Protein AF-A0A069D6X3-F1 (afdb_monomer)

Radius of gyration: 22.56 Å; Cα contacts (8 Å, |Δi|>4): 256; chains: 1; bounding box: 54×49×61 Å

Sequence (151 aa):
MGREPKEWLPASVSGNNGSYVPLNTLMTHASGSYPGETKPYALPVSESSPLNRVLEQYGPGQAWQNNSRSAKKLLTGTLTARLEGSSTPSYLCSVMYFDHAGRLTTVKHKLNTDSIVTLAENTYDKLGRLKTNKKNKQSALISSYAYNIRS

Nearest PDB structures (foldseek):
  8wxf-assembly1_C  TM=6.989E-01  e=1.372E+00  Mycobacterium tuberculosis
  4ghb-assembly1_A  TM=5.073E-01  e=4.111E-01  Bacteroides uniformis ATCC 8492
  6i7s-assembly2_H  TM=5.746E-01  e=6.959E+00  Homo sapiens
  3mbt-assembly1_A  TM=3.190E-01  e=3.911E+00  Escherichia coli K-12
  6rw9-assembly1_A  TM=2.882E-01  e=1.878E+00  Morganella morganii subsp. morganii

Secondary structure (DSSP, 8-state):
------EEPP---TT-TTPPPPHHHHHHHHHHHSTT-S--EEEEEE-SSTT--EEEEEPSSHHHHHTT-EEETTEEEEEEEE--SSSS-EEEEEEEEE-TTS-EEEEEEEETTSPPEEEEEEEE-TTS-EEEEEETT-TTSEEE----TT-

Foldseek 3Di:
DDDFPWAADDFDDPPCVPPDDDPVRRQVRSCVVPPPFPFRTKGFDFDPDPVGDGQWIFDGTPVRVVVVNTDGPQKDKDWDWDDPVDPDIKIKIWMWGADPVSHTAWIWIDIHPDDIWTAWGWDADPVGHTAWIAGRVDPVRIDGDDDDPPD

Mean predicted aligned error: 10.18 Å

Solvent-accessible surface area (backbone atoms only — not comparable to full-atom values): 8978 Å² total; per-residue (Å²): 138,90,84,80,71,62,47,64,52,89,50,82,68,86,93,45,89,88,57,91,77,55,70,70,62,47,51,56,33,22,39,64,74,36,76,94,41,89,33,52,26,23,43,59,41,58,50,95,53,95,81,61,48,65,44,29,37,23,52,62,24,46,70,24,60,76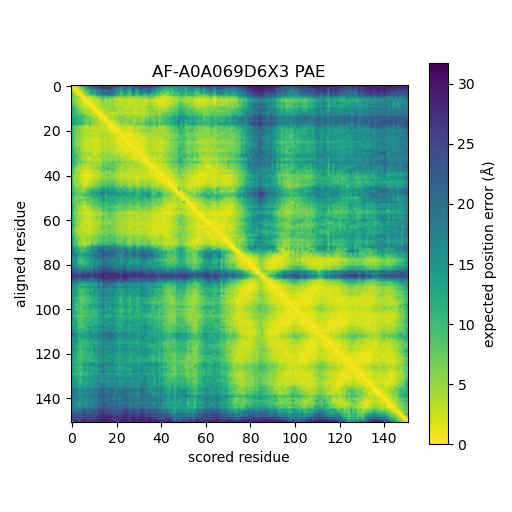,66,73,45,54,55,48,69,47,50,51,70,48,78,48,77,45,72,76,92,49,96,66,65,46,39,40,38,39,38,39,35,39,47,98,85,72,45,73,33,37,34,35,40,26,53,69,88,52,78,76,44,46,57,36,40,40,42,60,48,98,86,71,48,71,31,33,43,26,35,63,81,35,84,91,42,56,52,75,54,84,81,76,94,80,122

Organism: NCBI:txid1121097

Structure (mmCIF, N/CA/C/O backbone):
data_AF-A0A069D6X3-F1
#
_entry.id   AF-A0A069D6X3-F1
#
loop_
_atom_site.group_PDB
_atom_site.id
_atom_site.type_symbol
_atom_site.label_atom_id
_atom_site.label_alt_id
_atom_site.label_comp_id
_atom_site.label_asym_id
_atom_site.label_entity_id
_atom_site.label_seq_id
_atom_site.pdbx_PDB_ins_code
_atom_site.Cartn_x
_atom_site.Cartn_y
_atom_site.Cartn_z
_atom_site.occupancy
_atom_site.B_iso_or_equiv
_atom_site.auth_seq_id
_atom_site.auth_comp_id
_atom_site.auth_asym_id
_atom_site.auth_atom_id
_atom_site.pdbx_PDB_model_num
ATOM 1 N N . MET A 1 1 ? -19.988 -12.363 1.804 1.00 42.88 1 MET A N 1
ATOM 2 C CA . MET A 1 1 ? -20.408 -11.639 3.025 1.00 42.88 1 MET A CA 1
ATOM 3 C C . MET A 1 1 ? -19.375 -11.883 4.117 1.00 42.88 1 MET A C 1
ATOM 5 O O . MET A 1 1 ? -18.865 -12.993 4.174 1.00 42.88 1 MET A O 1
ATOM 9 N N . GLY A 1 2 ? -19.068 -10.882 4.952 1.00 57.28 2 GLY A N 1
ATOM 10 C CA . GLY A 1 2 ? -18.426 -11.113 6.256 1.00 57.28 2 GLY A CA 1
ATOM 11 C C . GLY A 1 2 ? -16.931 -10.806 6.397 1.00 57.28 2 GLY A C 1
ATOM 12 O O . GLY A 1 2 ? -16.210 -11.630 6.945 1.00 57.28 2 GLY A O 1
ATOM 13 N N . ARG A 1 3 ? -16.435 -9.642 5.960 1.00 55.59 3 ARG A N 1
ATOM 14 C CA . ARG A 1 3 ? -15.098 -9.188 6.386 1.00 55.59 3 ARG A CA 1
ATOM 15 C C . ARG A 1 3 ? -15.123 -7.717 6.779 1.00 55.59 3 ARG A C 1
ATOM 17 O O . ARG A 1 3 ? -15.013 -6.854 5.922 1.00 55.59 3 ARG A O 1
ATOM 24 N N . GLU A 1 4 ? -15.218 -7.451 8.075 1.00 61.19 4 GLU A N 1
ATOM 25 C CA . GLU A 1 4 ? -14.708 -6.207 8.651 1.00 61.19 4 GLU A CA 1
ATOM 26 C C . GLU A 1 4 ? -13.746 -6.575 9.782 1.00 61.19 4 GLU A C 1
ATOM 28 O O . GLU A 1 4 ? -14.188 -6.748 10.916 1.00 61.19 4 GLU A O 1
ATOM 33 N N . PRO A 1 5 ? -12.438 -6.741 9.520 1.00 71.12 5 PRO A N 1
ATOM 34 C CA . PRO A 1 5 ? -11.487 -7.055 10.573 1.00 71.12 5 PRO A CA 1
ATOM 35 C C . PRO A 1 5 ? -11.108 -5.766 11.315 1.00 71.12 5 PRO A C 1
ATOM 37 O O . PRO A 1 5 ? -9.945 -5.412 11.382 1.00 71.12 5 PRO A O 1
ATOM 40 N N . LYS A 1 6 ? -12.090 -5.003 11.811 1.00 8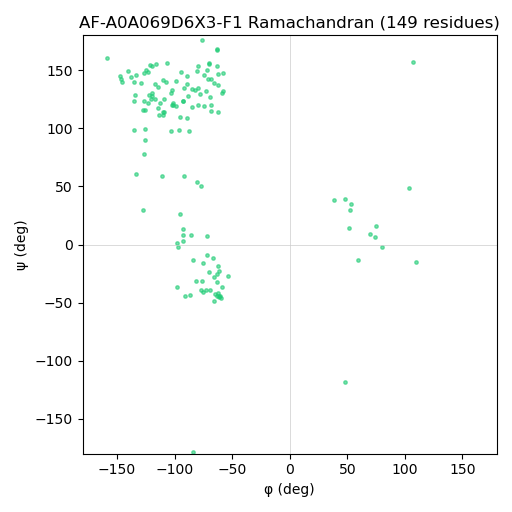5.12 6 LYS A N 1
ATOM 41 C CA . LYS A 1 6 ? -11.827 -3.840 12.669 1.00 85.12 6 LYS A CA 1
ATOM 42 C C . LYS A 1 6 ? -11.428 -4.355 14.047 1.00 85.12 6 LYS A C 1
ATOM 44 O O . LYS A 1 6 ? -12.221 -5.022 14.710 1.00 85.12 6 LYS A O 1
ATOM 49 N N . GLU A 1 7 ? -10.219 -4.030 14.476 1.00 87.31 7 GLU A N 1
ATOM 50 C CA . GLU A 1 7 ? -9.720 -4.372 15.808 1.00 87.31 7 GLU A CA 1
ATOM 51 C C . GLU A 1 7 ? -9.932 -3.167 16.721 1.00 87.31 7 GLU A C 1
ATOM 53 O O . GLU A 1 7 ? -9.181 -2.194 16.670 1.00 87.31 7 GLU A O 1
ATOM 58 N N . TRP A 1 8 ? -11.008 -3.189 17.502 1.00 87.75 8 TRP A N 1
ATOM 59 C CA . TRP A 1 8 ? -11.395 -2.065 18.353 1.00 87.75 8 TRP A CA 1
ATOM 60 C C . TRP A 1 8 ? -10.445 -1.898 19.535 1.00 87.75 8 TRP A C 1
ATOM 62 O O . TRP A 1 8 ? -9.985 -2.880 20.121 1.00 87.75 8 TRP A O 1
ATOM 72 N N . LEU A 1 9 ? -10.171 -0.642 19.893 1.00 86.94 9 LEU A N 1
ATOM 73 C CA . LEU A 1 9 ? -9.463 -0.321 21.125 1.00 86.94 9 LEU A CA 1
ATOM 74 C C . LEU A 1 9 ? -10.226 -0.885 22.335 1.00 86.94 9 LEU A C 1
ATOM 76 O O . LEU A 1 9 ? -11.461 -0.933 22.317 1.00 86.94 9 LEU A O 1
ATOM 80 N N . PRO A 1 10 ? -9.510 -1.298 23.395 1.00 84.12 10 PRO A N 1
ATOM 81 C CA . PRO A 1 10 ? -10.150 -1.782 24.605 1.00 84.12 10 PRO A CA 1
ATOM 82 C C . PRO A 1 10 ? -10.999 -0.674 25.233 1.00 84.12 10 PRO A C 1
ATOM 84 O O . PRO A 1 10 ? -10.567 0.473 25.335 1.00 84.12 10 PRO A O 1
ATOM 87 N N . ALA A 1 11 ? -12.196 -1.033 25.685 1.00 84.38 11 ALA A N 1
ATOM 88 C CA . ALA A 1 11 ? -13.090 -0.138 26.403 1.00 84.38 11 ALA A CA 1
ATOM 89 C C . ALA A 1 11 ? -13.672 -0.858 27.617 1.00 84.38 11 ALA A C 1
ATOM 91 O O . ALA A 1 11 ? -13.998 -2.046 27.548 1.00 84.38 11 ALA A O 1
ATOM 92 N N . SER A 1 12 ? -13.790 -0.153 28.739 1.00 83.69 12 SER A N 1
ATOM 93 C CA . SER A 1 12 ? -14.383 -0.705 29.953 1.00 83.69 12 SER A CA 1
ATOM 94 C C . SER A 1 12 ? -15.908 -0.627 29.886 1.00 83.69 12 SER A C 1
ATOM 96 O O . SER A 1 12 ? -16.472 0.413 29.560 1.00 83.69 12 SER A O 1
ATOM 98 N N . VAL A 1 13 ? -16.581 -1.729 30.228 1.00 84.44 13 VAL A N 1
ATOM 99 C CA . VAL A 1 13 ? -18.038 -1.775 30.424 1.00 84.44 13 VAL A CA 1
ATOM 100 C C . VAL A 1 13 ? -18.295 -1.968 31.915 1.00 84.44 13 VAL A C 1
ATOM 102 O O . VAL A 1 13 ? -17.950 -3.009 32.481 1.00 84.44 13 VAL A O 1
ATOM 105 N N . SER A 1 14 ? -18.844 -0.949 32.576 1.00 83.94 14 SER A N 1
ATOM 106 C CA . SER A 1 14 ? -19.117 -0.993 34.015 1.00 83.94 14 SER A CA 1
ATOM 107 C C . SER A 1 14 ? -20.229 -1.996 34.339 1.00 83.94 14 SER A C 1
ATOM 109 O O . SER A 1 14 ? -21.183 -2.159 33.584 1.00 83.94 14 SER A O 1
ATOM 111 N N . GLY A 1 15 ? -20.090 -2.707 35.463 1.00 84.50 15 GLY A N 1
ATOM 112 C CA . GLY A 1 15 ? -21.104 -3.656 35.946 1.00 84.50 15 GLY A CA 1
ATOM 113 C C . GLY A 1 15 ? -21.267 -4.936 35.115 1.00 84.50 15 GLY A C 1
ATOM 114 O O . GLY A 1 15 ? -22.197 -5.695 35.358 1.00 84.50 15 GLY A O 1
ATOM 115 N N . ASN A 1 16 ? -20.380 -5.194 34.148 1.00 84.69 16 ASN A N 1
ATOM 116 C CA . ASN A 1 16 ? -20.520 -6.322 33.226 1.00 84.69 16 ASN A CA 1
ATOM 117 C C . ASN A 1 16 ? -19.800 -7.611 33.678 1.00 84.69 16 ASN A C 1
ATOM 119 O O . ASN A 1 16 ? -19.796 -8.583 32.937 1.00 84.69 16 ASN A O 1
ATOM 123 N N . ASN A 1 17 ? -19.172 -7.640 34.862 1.00 84.25 17 ASN A N 1
ATOM 124 C CA . ASN A 1 17 ? -18.602 -8.826 35.538 1.00 84.25 17 ASN A CA 1
ATOM 125 C C . ASN A 1 17 ? -17.909 -9.880 34.633 1.00 84.25 17 ASN A C 1
ATOM 127 O O . ASN A 1 17 ? -18.034 -11.080 34.861 1.00 84.25 17 ASN A O 1
ATOM 131 N N . GLY A 1 18 ? -17.177 -9.447 33.599 1.00 81.38 18 GLY A N 1
ATOM 132 C CA . GLY A 1 18 ? -16.495 -10.346 32.654 1.00 81.38 18 GLY A CA 1
ATOM 133 C C . GLY A 1 18 ? -17.403 -11.073 31.649 1.00 81.38 18 GLY A C 1
ATOM 134 O O . GLY A 1 18 ? -16.917 -11.914 30.897 1.00 81.38 18 GLY A O 1
ATOM 135 N N . SER A 1 19 ? -18.699 -10.754 31.608 1.00 88.12 19 SER A N 1
ATOM 136 C CA . SER A 1 19 ? -19.644 -11.252 30.608 1.00 88.12 19 SER A CA 1
ATOM 137 C C . SER A 1 19 ? -19.263 -10.795 29.195 1.00 88.12 19 SER A C 1
ATOM 139 O O . SER A 1 19 ? -18.638 -9.748 29.001 1.00 88.12 19 SER A O 1
ATOM 141 N N . TYR A 1 20 ? -19.659 -11.572 28.188 1.00 86.56 20 TYR A N 1
ATOM 142 C CA . TYR A 1 20 ? -19.410 -11.250 26.785 1.00 86.56 20 TYR A CA 1
ATOM 143 C C . TYR A 1 20 ? -20.036 -9.899 26.399 1.00 86.56 20 TYR A C 1
ATOM 145 O O . TYR A 1 20 ? -21.220 -9.662 26.639 1.00 86.56 20 TYR A O 1
ATOM 153 N N . VAL A 1 21 ? -19.245 -9.029 25.763 1.00 85.81 21 VAL A N 1
ATOM 154 C CA . VAL A 1 21 ? -19.693 -7.721 25.268 1.00 85.81 21 VAL A CA 1
ATOM 155 C C . VAL A 1 21 ? -19.908 -7.799 23.753 1.00 85.81 21 VAL A C 1
ATOM 157 O O . VAL A 1 21 ? -18.949 -8.064 23.023 1.00 85.81 21 VAL A O 1
ATOM 160 N N . PRO A 1 22 ? -21.126 -7.541 23.247 1.00 86.94 22 PRO A N 1
ATOM 161 C CA . PRO A 1 22 ? -21.374 -7.488 21.812 1.00 86.94 22 PRO A CA 1
ATOM 162 C C . PRO A 1 22 ? -20.734 -6.247 21.169 1.00 86.94 22 PRO A C 1
ATOM 164 O O . PRO A 1 22 ? -20.502 -5.220 21.810 1.00 86.94 22 PRO A O 1
ATOM 167 N N . LEU A 1 23 ? -20.468 -6.330 19.861 1.00 82.81 23 LEU A N 1
ATOM 168 C CA . LEU A 1 23 ? -19.701 -5.320 19.121 1.00 82.81 23 LEU A CA 1
ATOM 169 C C . LEU A 1 23 ? -20.313 -3.910 19.168 1.00 82.81 23 LEU A C 1
ATOM 171 O O . LEU A 1 23 ? -19.580 -2.929 19.238 1.00 82.81 23 LEU A O 1
ATOM 175 N N . ASN A 1 24 ? -21.643 -3.797 19.139 1.00 84.88 24 ASN A N 1
ATOM 176 C CA . ASN A 1 24 ? -22.342 -2.512 19.228 1.00 84.88 24 ASN A CA 1
ATOM 177 C C . ASN A 1 24 ? -22.081 -1.818 20.575 1.00 84.88 24 ASN A C 1
ATOM 179 O O . ASN A 1 24 ? -21.755 -0.635 20.606 1.00 84.88 24 ASN A O 1
ATOM 183 N N . THR A 1 25 ? -22.149 -2.569 21.675 1.00 87.00 25 THR A N 1
ATOM 184 C CA . THR A 1 25 ? -21.846 -2.084 23.021 1.00 87.00 25 THR A CA 1
ATOM 185 C C . THR A 1 25 ? -20.376 -1.706 23.132 1.00 87.00 25 THR A C 1
ATOM 187 O O . THR A 1 25 ? -20.071 -0.642 23.669 1.00 87.00 25 THR A O 1
ATOM 190 N N . LEU A 1 26 ? -19.471 -2.523 22.583 1.00 84.50 26 LEU A N 1
ATOM 191 C CA . LEU A 1 26 ? -18.040 -2.219 22.560 1.00 84.50 26 LEU A CA 1
ATOM 192 C C . LEU A 1 26 ? -17.751 -0.925 21.787 1.00 84.50 26 LEU A C 1
ATOM 194 O O . LEU A 1 26 ? -17.003 -0.088 22.278 1.00 84.50 26 LEU A O 1
ATOM 198 N N . MET A 1 27 ? -18.374 -0.729 20.621 1.00 82.88 27 MET A N 1
ATOM 199 C CA . MET A 1 27 ? -18.214 0.478 19.807 1.00 82.88 27 MET A CA 1
ATOM 200 C C . MET A 1 27 ? -18.649 1.736 20.569 1.00 82.88 27 MET A C 1
ATOM 202 O O . MET A 1 27 ? -17.910 2.718 20.593 1.00 82.88 27 MET A O 1
ATOM 206 N N . THR A 1 28 ? -19.802 1.698 21.246 1.00 85.00 28 THR A N 1
ATOM 207 C CA . THR A 1 28 ? -20.271 2.818 22.078 1.00 85.00 28 THR A CA 1
ATOM 208 C C . THR A 1 28 ? -19.307 3.119 23.225 1.00 85.00 28 THR A C 1
ATOM 210 O O . THR A 1 28 ? -18.975 4.281 23.454 1.00 85.00 28 THR A O 1
ATOM 213 N N . HIS A 1 29 ? -18.821 2.091 23.926 1.00 86.12 29 HIS A N 1
ATOM 214 C CA . HIS A 1 29 ? -17.895 2.285 25.042 1.00 86.12 29 HIS A CA 1
ATOM 215 C C . HIS A 1 29 ? -16.523 2.767 24.569 1.00 86.12 29 HIS A C 1
ATOM 217 O O . HIS A 1 29 ? -15.965 3.663 25.191 1.00 86.12 29 HIS A O 1
ATOM 223 N N . ALA A 1 30 ? -16.005 2.259 23.449 1.00 85.06 30 ALA A N 1
ATOM 224 C CA . ALA A 1 30 ? -14.749 2.725 22.868 1.00 85.06 30 ALA A CA 1
ATOM 225 C C . ALA A 1 30 ? -14.833 4.209 22.487 1.00 85.06 30 ALA A C 1
ATOM 227 O O . ALA A 1 30 ? -13.947 4.982 22.837 1.00 85.06 30 ALA A O 1
ATOM 228 N N . SER A 1 31 ? -15.926 4.648 21.858 1.00 82.94 31 SER A N 1
ATOM 229 C CA . SER A 1 31 ? -16.141 6.075 21.581 1.00 82.94 31 SER A CA 1
ATOM 230 C C . SER A 1 31 ? -16.260 6.929 22.852 1.00 82.94 31 SER A C 1
ATOM 232 O O . SER A 1 31 ? -15.834 8.081 22.848 1.00 82.94 31 SER A O 1
ATOM 234 N N . GLY A 1 32 ? -16.804 6.381 23.944 1.00 83.69 32 GLY A N 1
ATOM 235 C CA . GLY A 1 32 ? -16.859 7.059 25.244 1.00 83.69 32 GLY A CA 1
ATOM 236 C C . GLY A 1 32 ? -15.503 7.139 25.957 1.00 83.69 32 GLY A C 1
ATOM 237 O O . GLY A 1 32 ? -15.176 8.169 26.541 1.00 83.69 32 GLY A O 1
ATOM 238 N N . SER A 1 33 ? -14.694 6.077 25.889 1.00 86.69 33 SER A N 1
ATOM 239 C CA . SER A 1 33 ? -13.344 6.026 26.471 1.00 86.69 33 SER A CA 1
ATOM 240 C C . SER A 1 33 ? -12.336 6.907 25.727 1.00 86.69 33 SER A C 1
ATOM 242 O O . SER A 1 33 ? -11.352 7.336 26.327 1.00 86.69 33 SER A O 1
ATOM 244 N N . TYR A 1 34 ? -12.588 7.207 24.448 1.00 84.25 34 TYR A N 1
ATOM 245 C CA . TYR A 1 34 ? -11.729 8.038 23.601 1.00 84.25 34 TYR A CA 1
ATOM 246 C C . TYR A 1 34 ? -12.526 9.199 22.966 1.00 84.25 34 TYR A C 1
ATOM 248 O O . TYR A 1 34 ? -12.884 9.136 21.786 1.00 84.25 34 TYR A O 1
ATOM 256 N N . PRO A 1 35 ? -12.818 10.278 23.721 1.00 82.62 35 PRO A N 1
ATOM 257 C CA . PRO A 1 35 ? -13.612 11.400 23.224 1.00 82.62 35 PRO A CA 1
ATOM 258 C C . PRO A 1 35 ? -13.001 12.053 21.977 1.00 82.62 35 PRO A C 1
ATOM 260 O O . PRO A 1 35 ? -11.815 12.374 21.945 1.00 82.62 35 PRO A O 1
ATOM 263 N N . GLY A 1 36 ? -13.822 12.272 20.947 1.00 83.31 36 GLY A N 1
ATOM 264 C CA . GLY A 1 36 ? -13.390 12.879 19.679 1.00 83.31 36 GLY A CA 1
ATOM 265 C C . GLY A 1 36 ? -12.693 11.919 18.707 1.00 83.31 36 GLY A C 1
ATOM 266 O O . GLY A 1 36 ? -12.371 12.319 17.587 1.00 83.31 36 GLY A O 1
ATOM 267 N N . GLU A 1 37 ? -12.499 10.654 19.089 1.00 85.56 37 GLU A N 1
ATOM 268 C CA . GLU A 1 37 ? -11.985 9.617 18.202 1.00 85.56 37 GLU A CA 1
ATOM 269 C C . GLU A 1 37 ? -13.141 8.926 17.461 1.00 85.56 37 GLU A C 1
ATOM 271 O O . GLU A 1 37 ? -13.928 8.173 18.034 1.00 85.56 37 GLU A O 1
ATOM 276 N N . THR A 1 38 ? -13.258 9.185 16.158 1.00 86.81 38 THR A N 1
ATOM 277 C CA . THR A 1 38 ? -14.317 8.609 15.307 1.00 86.81 38 THR A CA 1
ATOM 278 C C . THR A 1 38 ? -13.971 7.217 14.784 1.00 86.81 38 THR A C 1
ATOM 280 O O . THR A 1 38 ? -14.837 6.502 14.272 1.00 86.81 38 THR A O 1
ATOM 283 N N . LYS A 1 39 ? -12.701 6.814 14.903 1.00 88.50 39 LYS A N 1
ATOM 284 C CA . LYS A 1 39 ? -12.179 5.537 14.423 1.00 88.50 39 LYS A CA 1
ATOM 285 C C . LYS A 1 39 ? -11.311 4.852 15.491 1.00 88.50 39 LYS A C 1
ATOM 287 O O . LYS A 1 39 ? -10.135 4.595 15.226 1.00 88.50 39 LYS A O 1
ATOM 292 N N . PRO A 1 40 ? -11.855 4.509 16.680 1.00 89.62 40 PRO A N 1
ATOM 293 C CA . PRO A 1 40 ? -11.104 3.885 17.774 1.00 89.62 40 PRO A CA 1
ATOM 294 C C . PRO A 1 40 ? -10.866 2.387 17.506 1.00 89.62 40 PRO A C 1
ATOM 296 O O . PRO A 1 40 ? -11.174 1.524 18.323 1.00 89.62 40 PRO A O 1
ATOM 299 N N . TYR A 1 41 ? -10.357 2.064 16.321 1.00 89.25 41 TYR A N 1
ATOM 300 C CA . TYR A 1 41 ? -10.045 0.716 15.874 1.00 89.25 41 TYR A CA 1
ATOM 301 C C . TYR A 1 41 ? -8.842 0.740 14.937 1.00 89.25 41 TYR A C 1
ATOM 303 O O . TYR A 1 41 ? -8.680 1.673 14.147 1.00 89.25 41 TYR A O 1
ATOM 311 N N . ALA A 1 42 ? -8.010 -0.294 14.999 1.00 89.38 42 ALA A N 1
ATOM 312 C CA . ALA A 1 42 ? -7.051 -0.586 13.948 1.00 89.38 42 ALA A CA 1
ATOM 313 C C . ALA A 1 42 ? -7.780 -1.191 12.738 1.00 89.38 42 ALA A C 1
ATOM 315 O O . ALA A 1 42 ? -8.787 -1.895 12.873 1.00 89.38 42 ALA A O 1
ATOM 316 N N . LEU A 1 43 ? -7.281 -0.879 11.541 1.00 89.19 43 LEU A N 1
ATOM 317 C CA . LEU A 1 43 ? -7.889 -1.291 10.276 1.00 89.19 43 LEU A CA 1
ATOM 318 C C . LEU A 1 43 ? -6.848 -2.017 9.405 1.00 89.19 43 LEU A C 1
ATOM 320 O O . LEU A 1 43 ? -6.030 -1.369 8.752 1.00 89.19 43 LEU A O 1
ATOM 324 N N . PRO A 1 44 ? -6.850 -3.354 9.369 1.00 86.50 44 PRO A N 1
ATOM 325 C CA . PRO A 1 44 ? -6.096 -4.132 8.404 1.00 86.50 44 PRO A CA 1
ATOM 326 C C . PRO A 1 44 ? -6.811 -4.154 7.044 1.00 86.50 44 PRO A C 1
ATOM 328 O O . PRO A 1 44 ? -7.988 -4.494 6.923 1.00 86.50 44 PRO A O 1
ATOM 331 N N . VAL A 1 45 ? -6.065 -3.832 5.993 1.00 85.69 45 VAL A N 1
ATOM 332 C CA . VAL A 1 45 ? -6.470 -3.945 4.591 1.00 85.69 45 VAL A CA 1
ATOM 333 C C . VAL A 1 45 ? -5.885 -5.233 4.032 1.00 85.69 45 VAL A C 1
ATOM 335 O O . VAL A 1 45 ? -4.668 -5.414 4.004 1.00 85.69 45 VAL A O 1
ATOM 338 N N . SER A 1 46 ? -6.756 -6.133 3.585 1.00 80.75 46 SER A N 1
ATOM 339 C CA . SER A 1 46 ? -6.371 -7.444 3.050 1.00 80.75 46 SER A CA 1
ATOM 340 C C . SER A 1 46 ? -6.535 -7.502 1.534 1.00 80.75 46 SER A C 1
ATOM 342 O O . SER A 1 46 ? -7.336 -6.769 0.955 1.00 80.75 46 SER A O 1
ATOM 344 N N . GLU A 1 47 ? -5.791 -8.392 0.881 1.00 73.56 47 GLU A N 1
ATOM 345 C CA . GLU A 1 47 ? -5.994 -8.684 -0.541 1.00 73.56 47 GLU A CA 1
ATOM 346 C C . GLU A 1 47 ? -7.310 -9.445 -0.795 1.00 73.56 47 GLU A C 1
ATOM 348 O O . GLU A 1 47 ? -7.793 -10.187 0.062 1.00 73.56 47 GLU A O 1
ATOM 353 N N . SER A 1 48 ? -7.864 -9.339 -2.008 1.00 68.69 48 SER A N 1
ATOM 354 C CA . SER A 1 48 ? -9.088 -10.053 -2.425 1.00 68.69 48 SER A CA 1
ATOM 355 C C . SER A 1 48 ? -8.899 -11.567 -2.645 1.00 68.69 48 SER A C 1
ATOM 357 O O . SER A 1 48 ? -9.799 -12.237 -3.145 1.00 68.69 48 SER A O 1
ATOM 359 N N . SER A 1 49 ? -7.730 -12.115 -2.298 1.00 68.12 49 SER A N 1
ATOM 360 C CA . SER A 1 49 ? -7.384 -13.532 -2.453 1.00 68.12 49 SER A CA 1
ATOM 361 C C . SER A 1 49 ? -7.992 -14.398 -1.335 1.00 68.12 49 SER A C 1
ATOM 363 O O . SER A 1 49 ? -8.160 -13.922 -0.202 1.00 68.12 49 SER A O 1
ATOM 365 N N . PRO A 1 50 ? -8.245 -15.700 -1.587 1.00 69.56 50 PRO A N 1
ATOM 366 C CA . PRO A 1 50 ? -8.632 -16.663 -0.554 1.00 69.56 50 PRO A CA 1
ATOM 367 C C . PRO A 1 50 ? -7.664 -16.718 0.636 1.00 69.56 50 PRO A C 1
ATOM 369 O 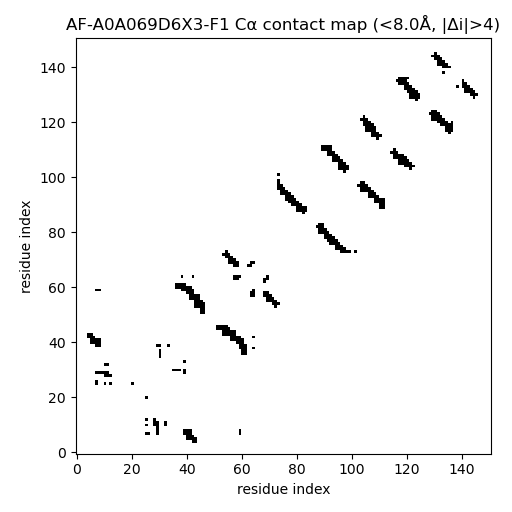O . PRO A 1 50 ? -8.090 -17.007 1.749 1.00 69.56 50 PRO A O 1
ATOM 372 N N . LEU A 1 51 ? -6.385 -16.386 0.417 1.00 69.75 51 LEU A N 1
ATOM 373 C CA . LEU A 1 51 ? -5.324 -16.432 1.430 1.00 69.75 51 LEU A CA 1
ATOM 374 C C . LEU A 1 51 ? -5.414 -15.330 2.499 1.00 69.75 51 LEU A C 1
ATOM 376 O O . LEU A 1 51 ? -4.674 -15.386 3.476 1.00 69.75 51 LEU A O 1
ATOM 380 N N . ASN A 1 52 ? -6.299 -14.340 2.327 1.00 70.75 52 ASN A N 1
ATOM 381 C CA . ASN A 1 52 ? -6.608 -13.299 3.317 1.00 70.75 52 ASN A CA 1
ATOM 382 C C . ASN A 1 52 ? -5.371 -12.622 3.950 1.00 70.75 52 ASN A C 1
ATOM 384 O O . ASN A 1 52 ? -5.332 -12.361 5.153 1.00 70.75 52 ASN A O 1
ATOM 388 N N . ARG A 1 53 ? -4.329 -12.358 3.155 1.00 75.19 53 ARG A N 1
ATOM 389 C CA . ARG A 1 53 ? -3.102 -11.733 3.660 1.00 75.19 53 ARG A CA 1
ATOM 390 C C . ARG A 1 53 ? -3.280 -10.221 3.805 1.00 75.19 53 ARG A C 1
ATOM 392 O O . ARG A 1 53 ? -3.747 -9.553 2.882 1.00 75.19 53 ARG A O 1
ATOM 399 N N . VAL A 1 54 ? -2.836 -9.686 4.943 1.00 78.62 54 VAL A N 1
ATOM 400 C CA . VAL A 1 54 ? -2.803 -8.242 5.226 1.00 78.62 54 VAL A CA 1
ATOM 401 C C . VAL A 1 54 ? -1.761 -7.562 4.330 1.00 78.62 54 VAL A C 1
ATOM 403 O O . VAL A 1 54 ? -0.576 -7.901 4.378 1.00 78.62 54 VAL A O 1
ATOM 406 N N . LEU A 1 55 ? -2.211 -6.614 3.508 1.00 78.19 55 LEU A N 1
ATOM 407 C CA . LEU A 1 55 ? -1.378 -5.752 2.666 1.00 78.19 55 LEU A CA 1
ATOM 408 C C . LEU A 1 55 ? -0.926 -4.512 3.433 1.00 78.19 55 LEU A C 1
ATOM 410 O O . LEU A 1 55 ? 0.245 -4.132 3.365 1.00 78.19 55 LEU A O 1
ATOM 414 N N . GLU A 1 56 ? -1.855 -3.908 4.170 1.00 85.50 56 GLU A N 1
ATOM 415 C CA . GLU A 1 56 ? -1.627 -2.695 4.944 1.00 85.50 56 GLU A CA 1
ATOM 416 C C . GLU A 1 56 ? -2.305 -2.805 6.301 1.00 85.50 56 GLU A C 1
ATOM 418 O O . GLU A 1 56 ? -3.391 -3.365 6.407 1.00 85.50 56 GLU A O 1
ATOM 423 N N . GLN A 1 57 ? -1.689 -2.253 7.336 1.00 89.06 57 GLN A N 1
ATOM 424 C CA . GLN A 1 57 ? -2.281 -2.172 8.663 1.00 89.06 57 GLN A CA 1
ATOM 425 C C . GLN A 1 57 ? -2.261 -0.720 9.119 1.00 89.06 57 GLN A C 1
ATOM 427 O O . GLN A 1 57 ? -1.197 -0.118 9.274 1.00 89.06 57 GLN A O 1
ATOM 432 N N . TYR A 1 58 ? -3.445 -0.145 9.300 1.00 90.25 58 TYR A N 1
ATOM 433 C CA . TYR A 1 58 ? -3.600 1.149 9.946 1.00 90.25 58 TYR A CA 1
ATOM 434 C C . TYR A 1 58 ? -3.640 0.948 11.455 1.00 90.25 58 TYR A C 1
ATOM 436 O O . TYR A 1 58 ? -4.371 0.085 11.946 1.00 90.25 58 TYR A O 1
ATOM 444 N N . GLY A 1 59 ? -2.877 1.769 12.178 1.00 88.94 59 GLY A N 1
ATOM 445 C CA . GLY A 1 59 ? -2.996 1.863 13.628 1.00 88.94 59 GLY A CA 1
ATOM 446 C C . GLY A 1 59 ? -4.374 2.385 14.059 1.00 88.94 59 GLY A C 1
ATOM 447 O O . GLY A 1 59 ? -5.144 2.878 13.225 1.00 88.94 59 GLY A O 1
ATOM 448 N N . PRO A 1 60 ? -4.700 2.275 15.355 1.00 89.50 60 PRO A N 1
ATOM 449 C CA . PRO A 1 60 ? -5.956 2.778 15.880 1.00 89.50 60 PRO A CA 1
ATOM 450 C C . PRO A 1 60 ? -6.029 4.303 15.790 1.00 89.50 60 PRO A C 1
ATOM 452 O O . PRO A 1 60 ? -5.058 5.006 16.071 1.00 89.50 60 PRO A O 1
ATOM 455 N N . GLY A 1 61 ? -7.204 4.806 15.421 1.00 89.62 61 GLY A N 1
ATOM 456 C CA . GLY A 1 61 ? -7.518 6.227 15.433 1.00 89.62 61 GLY A CA 1
ATOM 457 C C . GLY A 1 61 ? -7.590 6.898 14.063 1.00 89.62 61 GLY A C 1
ATOM 458 O O . GLY A 1 61 ? -6.987 6.478 13.067 1.00 89.62 61 GLY A O 1
ATOM 459 N N . GLN A 1 62 ? -8.320 8.008 14.013 1.00 89.81 62 GLN A N 1
ATOM 460 C CA . GLN A 1 62 ? -8.579 8.768 12.797 1.00 89.81 62 GLN A CA 1
ATOM 461 C C . GLN A 1 62 ? -7.315 9.406 12.225 1.00 89.81 62 GLN A C 1
ATOM 463 O O . GLN A 1 62 ? -7.217 9.566 11.012 1.00 89.81 62 GLN A O 1
ATOM 468 N N . ALA A 1 63 ? -6.320 9.725 13.059 1.00 90.56 63 ALA A N 1
ATOM 469 C CA . ALA A 1 63 ? -5.051 10.281 12.598 1.00 90.56 63 ALA A CA 1
ATOM 470 C C . ALA A 1 63 ? -4.300 9.305 11.678 1.00 90.56 63 ALA A C 1
ATOM 472 O O . ALA A 1 63 ? -3.783 9.726 10.642 1.00 90.56 63 ALA A O 1
ATOM 473 N N . TRP A 1 64 ? -4.289 8.010 12.013 1.00 90.56 64 TRP A N 1
ATOM 474 C CA . TRP A 1 64 ? -3.686 6.972 11.174 1.00 90.56 64 TRP A CA 1
ATOM 475 C C . TRP A 1 64 ? -4.455 6.819 9.860 1.00 90.56 64 TRP A C 1
ATOM 477 O O . TRP A 1 64 ? -3.873 6.855 8.774 1.00 90.56 64 TRP A O 1
ATOM 487 N N . GLN A 1 65 ? -5.779 6.712 9.959 1.00 90.19 65 GLN A N 1
ATOM 488 C CA . GLN A 1 65 ? -6.641 6.382 8.827 1.00 90.19 65 GLN A CA 1
ATOM 489 C C . GLN A 1 65 ? -6.849 7.560 7.858 1.00 90.19 65 GLN A C 1
ATOM 491 O O . GLN A 1 65 ? -6.795 7.365 6.647 1.00 90.19 65 GLN A O 1
ATOM 496 N N . ASN A 1 66 ? -7.031 8.790 8.348 1.00 91.62 66 ASN A N 1
ATOM 497 C CA . ASN A 1 66 ? -7.282 9.968 7.503 1.00 91.62 66 ASN A CA 1
ATOM 498 C C . ASN A 1 66 ? -6.009 10.470 6.808 1.00 91.62 66 ASN A C 1
ATOM 500 O O . ASN A 1 66 ? -6.075 10.964 5.688 1.00 91.62 66 ASN A O 1
ATOM 504 N N . ASN A 1 67 ? -4.840 10.304 7.436 1.00 89.06 67 ASN A N 1
ATOM 505 C CA . ASN A 1 67 ? -3.561 10.736 6.862 1.00 89.06 67 ASN A CA 1
ATOM 506 C C . ASN A 1 67 ? -2.850 9.638 6.058 1.00 89.06 67 ASN A C 1
ATOM 508 O O . ASN A 1 67 ? -1.662 9.772 5.765 1.00 89.06 67 ASN A O 1
ATOM 512 N N . SER A 1 68 ? -3.539 8.540 5.723 1.00 86.19 68 SER A N 1
ATOM 513 C CA . SER A 1 68 ? -2.961 7.414 4.974 1.00 86.19 68 SER A CA 1
ATOM 514 C C . SER A 1 68 ? -1.664 6.863 5.594 1.00 86.19 68 SER A C 1
ATOM 516 O O . SER A 1 68 ? -0.746 6.446 4.885 1.00 86.19 68 SER A O 1
ATOM 518 N N . ARG A 1 69 ? -1.564 6.877 6.929 1.00 86.25 69 ARG A N 1
ATOM 519 C CA . ARG A 1 69 ? -0.431 6.304 7.658 1.00 86.25 69 ARG A CA 1
ATOM 520 C C . ARG A 1 69 ? -0.753 4.834 7.900 1.00 86.25 69 ARG A C 1
ATOM 522 O O . ARG A 1 69 ? -1.499 4.511 8.812 1.00 86.25 69 ARG A O 1
ATOM 529 N N . SER A 1 70 ? -0.233 3.947 7.064 1.00 87.50 70 SER A N 1
ATOM 530 C CA . SER A 1 70 ? -0.351 2.498 7.242 1.00 87.50 70 SER A CA 1
ATOM 531 C C . SER A 1 70 ? 1.026 1.846 7.190 1.00 87.50 70 SER A C 1
ATOM 533 O O . SER A 1 70 ? 1.920 2.300 6.471 1.00 87.50 70 SER A O 1
ATOM 535 N N . ALA A 1 71 ? 1.206 0.766 7.947 1.00 81.56 71 ALA A N 1
ATOM 536 C CA . ALA A 1 71 ? 2.338 -0.129 7.763 1.00 81.56 71 ALA A CA 1
ATOM 537 C C . ALA A 1 71 ? 2.035 -1.048 6.573 1.00 81.56 71 ALA A C 1
ATOM 539 O O . ALA A 1 71 ? 1.042 -1.775 6.596 1.00 81.56 71 ALA A O 1
ATOM 540 N N . LYS A 1 72 ? 2.861 -1.017 5.522 1.00 81.19 72 LYS A N 1
ATOM 541 C CA . LYS A 1 72 ? 2.663 -1.830 4.310 1.00 81.19 72 LYS A CA 1
ATOM 542 C C . LYS A 1 72 ? 3.593 -3.040 4.343 1.00 81.19 72 LYS A C 1
ATOM 544 O O . LYS A 1 72 ? 4.803 -2.876 4.429 1.00 81.19 72 LYS A O 1
ATOM 549 N N . LYS A 1 73 ? 3.039 -4.254 4.278 1.00 71.25 73 LYS A N 1
ATOM 550 C CA . LYS A 1 73 ? 3.796 -5.503 4.501 1.00 71.25 73 LYS A CA 1
ATOM 551 C C . LYS A 1 73 ? 4.584 -5.972 3.277 1.00 71.25 73 LYS A C 1
ATOM 553 O O . LYS A 1 73 ? 5.644 -6.568 3.416 1.00 71.25 73 LYS A O 1
ATOM 558 N N . LEU A 1 74 ? 4.075 -5.695 2.078 1.00 69.88 74 LEU A N 1
ATOM 559 C CA . LEU A 1 74 ? 4.745 -6.001 0.805 1.00 69.88 74 LEU A CA 1
ATOM 560 C C . LEU A 1 74 ? 5.539 -4.802 0.271 1.00 69.88 74 LEU A C 1
ATOM 562 O O . LEU A 1 74 ? 5.723 -4.657 -0.937 1.00 69.88 74 LEU A O 1
ATOM 566 N N . LEU A 1 75 ? 5.964 -3.928 1.182 1.00 77.00 75 LEU A N 1
ATOM 567 C CA . LEU A 1 75 ? 6.764 -2.752 0.908 1.00 77.00 75 LEU A CA 1
ATOM 568 C C . LEU A 1 75 ? 8.040 -2.835 1.735 1.00 77.00 75 LEU A C 1
ATOM 570 O O . LEU A 1 75 ? 7.977 -2.874 2.961 1.00 77.00 75 LEU A O 1
ATOM 574 N N . THR A 1 76 ? 9.191 -2.803 1.081 1.00 80.75 76 THR A N 1
ATOM 575 C CA . THR A 1 76 ? 10.454 -2.509 1.761 1.00 80.75 76 THR A CA 1
ATOM 576 C C . THR A 1 76 ? 11.027 -1.220 1.203 1.00 80.75 76 THR A C 1
ATOM 578 O O . THR A 1 76 ? 10.709 -0.810 0.086 1.00 80.75 76 THR A O 1
ATOM 581 N N . GLY A 1 77 ? 11.843 -0.534 1.991 1.00 85.31 77 GLY A N 1
ATOM 582 C CA . GLY A 1 77 ? 12.506 0.668 1.525 1.00 85.31 77 GLY A CA 1
ATOM 583 C C . GLY A 1 77 ? 13.739 0.995 2.341 1.00 85.31 77 GLY A C 1
ATOM 584 O O . GLY A 1 77 ? 13.910 0.506 3.456 1.00 85.31 77 GLY A O 1
ATOM 585 N N . THR A 1 78 ? 14.604 1.812 1.762 1.00 88.00 78 THR A N 1
ATOM 586 C CA . THR A 1 78 ? 15.848 2.274 2.373 1.00 88.00 78 THR A CA 1
ATOM 587 C C . THR A 1 78 ? 15.985 3.779 2.181 1.00 88.00 78 THR A C 1
ATOM 589 O O . THR A 1 78 ? 15.566 4.333 1.163 1.00 88.00 78 THR A O 1
ATOM 592 N N . LEU A 1 79 ? 16.573 4.448 3.173 1.00 90.50 79 LEU A N 1
ATOM 593 C CA . LEU A 1 79 ? 16.990 5.843 3.087 1.00 90.50 79 LEU A CA 1
ATOM 594 C C . LEU A 1 79 ? 18.514 5.878 3.162 1.00 90.50 79 LEU A C 1
ATOM 596 O O . LEU A 1 79 ? 19.094 5.572 4.200 1.00 90.50 79 LEU A O 1
ATOM 600 N N . THR A 1 80 ? 19.162 6.239 2.061 1.00 91.06 80 THR A N 1
ATOM 601 C CA . THR A 1 80 ? 20.616 6.402 2.006 1.00 91.06 80 THR A CA 1
ATOM 602 C C . THR A 1 80 ? 20.952 7.883 2.073 1.00 91.06 80 THR A C 1
ATOM 604 O O . THR A 1 80 ? 20.539 8.642 1.199 1.00 91.06 80 THR A O 1
ATOM 607 N N . ALA A 1 81 ? 21.710 8.289 3.090 1.00 91.06 81 ALA A N 1
ATOM 608 C CA . ALA A 1 81 ? 22.287 9.625 3.170 1.00 91.06 81 ALA A CA 1
ATOM 609 C C . ALA A 1 81 ? 23.691 9.625 2.545 1.00 91.06 81 ALA A C 1
ATOM 611 O O . ALA A 1 81 ? 24.487 8.726 2.815 1.00 91.06 81 ALA A O 1
ATOM 612 N N . ARG A 1 82 ? 24.000 10.627 1.721 1.00 89.00 82 ARG A N 1
ATOM 613 C CA . ARG A 1 82 ? 25.350 10.894 1.210 1.00 89.00 82 ARG A CA 1
ATOM 614 C C . ARG A 1 82 ? 25.811 12.252 1.721 1.00 89.00 82 ARG A C 1
ATOM 616 O O . ARG A 1 82 ? 25.116 13.251 1.523 1.00 89.00 82 ARG A O 1
ATOM 623 N N . LEU A 1 83 ? 26.966 12.272 2.380 1.00 87.25 83 LEU A N 1
ATOM 624 C CA . LEU A 1 83 ? 27.585 13.473 2.934 1.00 87.25 83 LEU A CA 1
ATOM 625 C C . LEU A 1 83 ? 28.744 13.899 2.025 1.00 87.25 83 LEU A C 1
ATOM 627 O O . LEU A 1 83 ? 29.839 13.354 2.107 1.00 87.25 83 LEU A O 1
ATOM 631 N N . GLU A 1 84 ? 28.491 14.857 1.141 1.00 74.81 84 GLU A N 1
ATOM 632 C CA . GLU A 1 84 ? 29.460 15.344 0.149 1.00 74.81 84 GLU A CA 1
ATOM 633 C C . GLU A 1 84 ? 30.243 16.545 0.702 1.00 74.81 84 GLU A C 1
ATOM 635 O O . GLU A 1 84 ? 30.106 17.642 0.176 1.00 74.81 84 GLU A O 1
ATOM 640 N N . GLY A 1 85 ? 30.959 16.406 1.829 1.00 69.56 85 GLY A N 1
ATOM 641 C CA . GLY A 1 85 ? 31.775 17.473 2.465 1.00 69.56 85 GLY A CA 1
ATOM 642 C C . GLY A 1 85 ? 31.043 18.768 2.894 1.00 69.56 85 GLY A C 1
ATOM 643 O O . GLY A 1 85 ? 31.582 19.571 3.648 1.00 69.56 85 GLY A O 1
ATOM 644 N N . SER A 1 86 ? 29.811 18.957 2.432 1.00 69.44 86 SER A N 1
ATOM 645 C CA . SER A 1 86 ? 28.841 19.994 2.741 1.00 69.44 86 SER A CA 1
ATOM 646 C C . SER A 1 86 ? 28.143 19.667 4.055 1.00 69.44 86 SER A C 1
ATOM 648 O O . SER A 1 86 ? 27.914 18.501 4.380 1.00 69.44 86 SER A O 1
ATOM 650 N N . SER A 1 87 ? 27.733 20.699 4.793 1.00 72.88 87 SER A N 1
ATOM 651 C CA . SER A 1 87 ? 26.930 20.552 6.0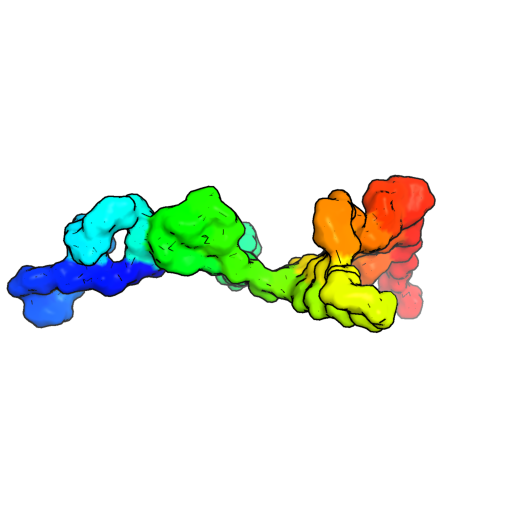12 1.00 72.88 87 SER A CA 1
ATOM 652 C C . SER A 1 87 ? 25.520 20.006 5.753 1.00 72.88 87 SER A C 1
ATOM 654 O O . SER A 1 87 ? 24.837 19.620 6.699 1.00 72.88 87 SER A O 1
ATOM 656 N N . THR A 1 88 ? 25.075 19.952 4.491 1.00 84.75 88 THR A N 1
ATOM 657 C CA . THR A 1 88 ? 23.755 19.426 4.119 1.00 84.75 88 THR A CA 1
ATOM 658 C C . THR A 1 88 ? 23.889 18.083 3.389 1.00 84.75 88 THR A C 1
ATOM 660 O O . THR A 1 88 ? 24.415 18.054 2.273 1.00 84.75 88 THR A O 1
ATOM 663 N N . PRO A 1 89 ? 23.413 16.967 3.972 1.00 88.25 89 PRO A N 1
ATOM 664 C CA . PRO A 1 89 ? 23.418 15.666 3.310 1.00 88.25 89 PRO A CA 1
ATOM 665 C C . PRO A 1 89 ? 22.386 15.607 2.177 1.00 88.25 89 PRO A C 1
ATOM 667 O O . PRO A 1 89 ? 21.322 16.223 2.247 1.00 88.25 89 PRO A O 1
ATOM 670 N N . SER A 1 90 ? 22.674 14.799 1.157 1.00 90.94 90 SER A N 1
ATOM 671 C CA . SER A 1 90 ? 21.672 14.387 0.169 1.00 90.94 90 SER A CA 1
ATOM 672 C C . SER A 1 90 ? 21.061 13.043 0.556 1.00 90.94 90 SER A C 1
ATOM 674 O O . SER A 1 90 ? 21.722 12.193 1.153 1.00 90.94 90 SER A O 1
ATOM 676 N N . TYR A 1 91 ? 19.793 12.842 0.212 1.00 93.06 91 TYR A N 1
ATOM 677 C CA . TYR A 1 91 ? 19.022 11.662 0.580 1.00 93.06 91 TYR A CA 1
ATOM 678 C C . TYR A 1 91 ? 18.494 10.950 -0.656 1.00 93.06 91 TYR A C 1
ATOM 680 O O . TYR A 1 91 ? 17.813 11.546 -1.486 1.00 93.06 91 TYR A O 1
ATOM 688 N N . LEU A 1 92 ? 18.740 9.648 -0.748 1.00 94.19 92 LEU A N 1
ATOM 689 C CA . LEU A 1 92 ? 18.102 8.768 -1.715 1.00 94.19 92 LEU A CA 1
ATOM 690 C C . LEU A 1 92 ? 17.145 7.837 -0.975 1.00 94.19 92 LEU A C 1
ATOM 692 O O . LEU A 1 92 ? 17.571 6.982 -0.202 1.00 94.19 92 LEU A O 1
ATOM 696 N N . CYS A 1 93 ? 15.851 7.992 -1.229 1.00 92.69 93 CYS A N 1
ATOM 697 C CA . CYS A 1 93 ? 14.833 7.056 -0.775 1.00 92.69 93 CYS A CA 1
ATOM 698 C C . CYS A 1 93 ? 14.580 6.023 -1.876 1.00 92.69 93 CYS A C 1
ATOM 700 O O . CYS A 1 93 ? 14.251 6.403 -3.001 1.00 92.69 93 CYS A O 1
ATOM 702 N N . SER A 1 94 ? 14.729 4.735 -1.564 1.00 92.62 94 SER A N 1
ATOM 703 C CA . SER A 1 94 ? 14.381 3.615 -2.443 1.00 92.62 94 SER A CA 1
ATOM 704 C C . SER A 1 94 ? 13.230 2.826 -1.836 1.00 92.62 94 SER A C 1
ATOM 706 O O . SER A 1 94 ? 13.216 2.563 -0.637 1.00 92.62 94 SER A O 1
ATOM 708 N N . VAL A 1 95 ? 12.253 2.462 -2.660 1.00 91.38 95 VAL A N 1
ATOM 709 C CA . VAL A 1 95 ? 11.041 1.753 -2.252 1.00 91.38 95 VAL A CA 1
ATOM 710 C C . VAL A 1 95 ? 10.776 0.609 -3.225 1.00 91.38 95 VAL A C 1
ATOM 712 O O . VAL A 1 95 ? 10.721 0.814 -4.440 1.00 91.38 95 VAL A O 1
ATOM 715 N N . MET A 1 96 ? 10.583 -0.592 -2.689 1.00 91.88 96 MET A N 1
ATOM 716 C CA . MET A 1 96 ? 10.340 -1.828 -3.424 1.00 91.88 96 MET A CA 1
ATOM 717 C C . MET A 1 96 ? 8.986 -2.423 -3.045 1.00 91.88 96 MET A C 1
ATOM 719 O O . MET A 1 96 ? 8.683 -2.595 -1.867 1.00 91.88 96 MET A O 1
ATOM 723 N N . TYR A 1 97 ? 8.190 -2.763 -4.054 1.00 89.06 97 TYR A N 1
ATOM 724 C CA . TYR A 1 97 ? 6.892 -3.413 -3.899 1.00 89.06 97 TYR A CA 1
ATOM 725 C C . TYR A 1 97 ? 6.989 -4.869 -4.328 1.00 89.06 97 TYR A C 1
ATOM 727 O O . TYR A 1 97 ? 7.596 -5.169 -5.357 1.00 89.06 97 TYR A O 1
ATOM 735 N N . PHE A 1 98 ? 6.335 -5.756 -3.589 1.00 87.38 98 PHE A N 1
ATOM 736 C CA . PHE A 1 98 ? 6.320 -7.188 -3.863 1.00 87.38 98 PHE A CA 1
ATOM 737 C C . PHE A 1 98 ? 4.897 -7.690 -4.076 1.00 87.38 98 PHE A C 1
ATOM 739 O O . PHE A 1 98 ? 3.933 -7.097 -3.594 1.00 87.38 98 PHE A O 1
ATOM 746 N N . ASP A 1 99 ? 4.759 -8.779 -4.821 1.00 85.12 99 ASP A N 1
ATOM 747 C CA . ASP A 1 99 ? 3.502 -9.512 -4.876 1.00 85.12 99 ASP A CA 1
ATOM 748 C C . ASP A 1 99 ? 3.367 -10.501 -3.711 1.00 85.12 99 ASP A C 1
ATOM 750 O O . ASP A 1 99 ? 4.222 -10.620 -2.831 1.00 85.12 99 ASP A O 1
ATOM 754 N N . HIS A 1 100 ? 2.256 -11.232 -3.708 1.00 77.12 100 HIS A N 1
ATOM 755 C CA . HIS A 1 100 ? 1.934 -12.213 -2.680 1.00 77.12 100 HIS A CA 1
ATOM 756 C C . HIS A 1 100 ? 2.923 -13.377 -2.566 1.00 77.12 100 HIS A C 1
ATOM 758 O O . HIS A 1 100 ? 2.974 -14.025 -1.524 1.00 77.12 100 HIS A O 1
ATOM 764 N N . ALA A 1 101 ? 3.671 -13.662 -3.631 1.00 83.62 101 ALA A N 1
ATOM 765 C CA . ALA A 1 101 ? 4.680 -14.709 -3.679 1.00 83.62 101 ALA A CA 1
ATOM 766 C C . ALA A 1 101 ? 6.076 -14.167 -3.322 1.00 83.62 101 ALA A C 1
ATOM 768 O O . ALA A 1 101 ? 7.066 -14.875 -3.485 1.00 83.62 101 ALA A O 1
ATOM 769 N N . GLY A 1 102 ? 6.168 -12.914 -2.856 1.00 84.38 102 GLY A N 1
ATOM 770 C CA . GLY A 1 102 ? 7.430 -12.271 -2.495 1.00 84.38 102 GLY A CA 1
ATOM 771 C C . GLY A 1 102 ? 8.269 -11.847 -3.700 1.00 84.38 102 GLY A C 1
ATOM 772 O O . GLY A 1 102 ? 9.458 -11.578 -3.550 1.00 84.38 102 GLY A O 1
ATOM 773 N N . ARG A 1 103 ? 7.687 -11.780 -4.904 1.00 89.56 103 ARG A N 1
ATOM 774 C CA . ARG A 1 103 ? 8.409 -11.384 -6.122 1.00 89.56 103 ARG A CA 1
ATOM 775 C C . ARG A 1 103 ? 8.337 -9.872 -6.307 1.00 89.56 103 ARG A C 1
ATOM 777 O O . ARG A 1 103 ? 7.285 -9.267 -6.112 1.00 89.56 103 ARG A O 1
ATOM 784 N N . LEU A 1 104 ? 9.453 -9.255 -6.692 1.00 92.62 104 LEU A N 1
ATOM 785 C CA . LEU A 1 104 ? 9.582 -7.804 -6.851 1.00 92.62 104 LEU A CA 1
ATOM 786 C C . LEU A 1 104 ? 8.747 -7.300 -8.032 1.00 92.62 104 LEU A C 1
ATOM 788 O O . LEU A 1 104 ? 9.080 -7.585 -9.174 1.00 92.62 104 LEU A O 1
ATOM 792 N N . THR A 1 105 ? 7.727 -6.486 -7.788 1.00 93.25 105 THR A N 1
ATOM 793 C CA . THR A 1 105 ? 6.866 -5.928 -8.843 1.00 93.25 105 THR A CA 1
ATOM 794 C C . THR A 1 105 ? 7.257 -4.517 -9.247 1.00 93.25 105 THR A C 1
ATOM 796 O O . THR A 1 105 ? 7.145 -4.182 -10.419 1.00 93.25 105 THR A O 1
ATOM 799 N N . THR A 1 106 ? 7.705 -3.668 -8.318 1.00 93.25 106 THR A N 1
ATOM 800 C CA . THR A 1 106 ? 8.011 -2.260 -8.621 1.00 93.25 106 THR A CA 1
ATOM 801 C C . THR A 1 106 ? 9.184 -1.746 -7.796 1.00 93.25 106 THR A C 1
ATOM 803 O O . THR A 1 106 ? 9.242 -2.001 -6.597 1.00 93.25 106 THR A O 1
ATOM 806 N N . VAL A 1 107 ? 10.068 -0.957 -8.411 1.00 94.19 107 VAL A N 1
ATOM 807 C CA . VAL A 1 107 ? 11.132 -0.199 -7.726 1.00 94.19 107 VAL A CA 1
ATOM 808 C C . VAL A 1 107 ? 10.949 1.292 -7.993 1.00 94.19 107 VAL A C 1
ATOM 810 O O . VAL A 1 107 ? 10.853 1.702 -9.152 1.00 94.19 107 VAL A O 1
ATOM 813 N N . LYS A 1 108 ? 10.925 2.116 -6.941 1.00 93.94 108 LYS A N 1
ATOM 814 C CA . LYS A 1 108 ? 10.793 3.578 -7.026 1.00 93.94 108 LYS A CA 1
ATOM 815 C C . LYS A 1 108 ? 11.860 4.287 -6.212 1.00 93.94 108 LYS A C 1
ATOM 817 O O . LYS A 1 108 ? 12.154 3.865 -5.101 1.00 93.94 108 LYS A O 1
ATOM 822 N N . HIS A 1 109 ? 12.412 5.362 -6.758 1.00 94.12 109 HIS A N 1
ATOM 823 C CA . HIS A 1 109 ? 13.434 6.180 -6.119 1.00 94.12 109 HIS A CA 1
ATOM 824 C C . HIS A 1 109 ? 12.980 7.639 -6.019 1.00 94.12 109 HIS A C 1
ATOM 826 O O . HIS A 1 109 ? 12.266 8.138 -6.890 1.00 94.12 109 HIS A O 1
ATOM 832 N N . LYS A 1 110 ? 13.423 8.323 -4.967 1.00 94.06 110 LYS A N 1
ATOM 833 C CA . LYS A 1 110 ? 13.291 9.770 -4.795 1.00 94.06 110 LYS A CA 1
ATOM 834 C C . LYS A 1 110 ?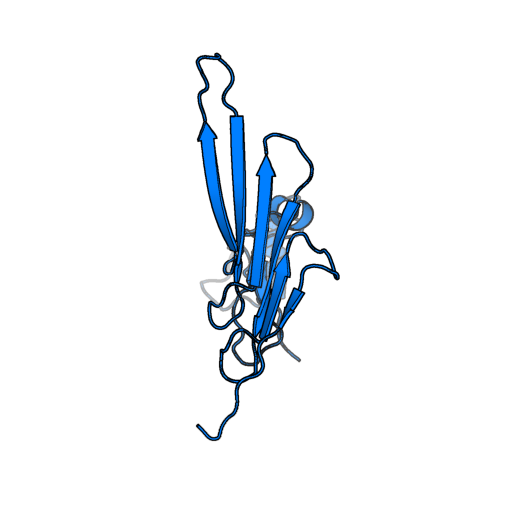 14.618 10.330 -4.301 1.00 94.06 110 LYS A C 1
ATOM 836 O O . LYS A 1 110 ? 15.111 9.882 -3.266 1.00 94.06 110 LYS A O 1
ATOM 841 N N . LEU A 1 111 ? 15.176 11.285 -5.037 1.00 93.50 111 LEU A N 1
ATOM 842 C CA . LEU A 1 111 ? 16.339 12.049 -4.604 1.00 93.50 111 LEU A CA 1
ATOM 843 C C . LEU A 1 111 ? 15.842 13.316 -3.903 1.00 93.50 111 LEU A C 1
ATOM 845 O O . LEU A 1 111 ? 15.059 14.067 -4.470 1.00 93.50 111 LEU A O 1
ATOM 849 N N . ASN A 1 112 ? 16.255 13.534 -2.659 1.00 90.62 112 ASN A N 1
ATOM 850 C CA . ASN A 1 112 ? 15.881 14.692 -1.852 1.00 90.62 112 ASN A CA 1
ATOM 851 C C . ASN A 1 112 ? 14.360 14.961 -1.880 1.00 90.62 112 ASN A C 1
ATOM 853 O O . ASN A 1 112 ? 13.555 14.128 -1.451 1.00 90.62 112 ASN A O 1
ATOM 857 N N . THR A 1 113 ? 13.963 16.127 -2.387 1.00 90.31 113 THR A N 1
ATOM 858 C CA . THR A 1 113 ? 12.578 16.583 -2.532 1.00 90.31 113 THR A CA 1
ATOM 859 C C . THR A 1 113 ? 12.013 16.377 -3.940 1.00 90.31 113 THR A C 1
ATOM 861 O O . THR A 1 113 ? 10.840 16.687 -4.143 1.00 90.31 113 THR A O 1
ATOM 864 N N . ASP A 1 114 ? 12.780 15.795 -4.868 1.00 94.06 114 ASP A N 1
ATOM 865 C CA . ASP A 1 114 ? 12.410 15.631 -6.277 1.00 94.06 114 ASP A CA 1
ATOM 866 C C . ASP A 1 114 ? 11.183 14.730 -6.475 1.00 94.06 114 ASP A C 1
ATOM 868 O O . ASP A 1 114 ? 10.718 14.018 -5.581 1.00 94.06 114 ASP A O 1
ATOM 872 N N . SER A 1 115 ? 10.646 14.720 -7.693 1.00 92.94 115 SER A N 1
ATOM 873 C CA . SER A 1 115 ? 9.570 13.794 -8.049 1.00 92.94 115 SER A CA 1
ATOM 874 C C . SER A 1 115 ? 10.019 12.333 -7.955 1.00 92.94 115 SER A C 1
ATOM 876 O O . SER A 1 115 ? 11.163 11.981 -8.241 1.00 92.94 115 SER A O 1
ATOM 878 N N . ILE A 1 116 ? 9.090 11.452 -7.579 1.00 91.81 116 ILE A N 1
ATOM 879 C CA . ILE A 1 116 ? 9.355 10.012 -7.506 1.00 91.81 116 ILE A CA 1
ATOM 880 C C . ILE A 1 116 ? 9.547 9.452 -8.920 1.00 91.81 116 ILE A C 1
ATOM 882 O O . ILE A 1 116 ? 8.657 9.558 -9.765 1.00 91.81 116 ILE A O 1
ATOM 886 N N . VAL A 1 117 ? 10.659 8.755 -9.138 1.00 94.38 117 VAL A N 1
ATOM 887 C CA . VAL A 1 117 ? 10.975 8.037 -10.378 1.00 94.38 117 VAL A CA 1
ATOM 888 C C . VAL A 1 117 ? 10.730 6.545 -10.174 1.00 94.38 117 VAL A C 1
ATOM 890 O O . VAL A 1 117 ? 11.150 5.965 -9.178 1.00 94.38 117 VAL A O 1
ATOM 893 N N . THR A 1 118 ? 10.041 5.884 -11.105 1.00 94.44 118 THR A N 1
ATOM 894 C CA . THR A 1 118 ? 9.867 4.419 -11.073 1.00 94.44 118 THR A CA 1
ATOM 895 C C . THR A 1 118 ? 10.922 3.773 -11.946 1.00 94.44 118 THR A C 1
ATOM 897 O O . THR A 1 118 ? 10.843 3.889 -13.156 1.00 94.44 118 THR A O 1
ATOM 900 N N . LEU A 1 119 ? 11.898 3.087 -11.362 1.00 93.81 119 LEU A N 1
ATOM 901 C CA . LEU A 1 119 ? 13.019 2.521 -12.112 1.00 93.81 119 LEU A CA 1
ATOM 902 C C . LEU A 1 119 ? 12.646 1.249 -12.868 1.00 93.81 119 LEU A C 1
ATOM 904 O O . LEU A 1 119 ? 13.109 1.049 -13.991 1.00 93.81 119 LEU A O 1
ATOM 908 N N . ALA A 1 120 ? 11.823 0.394 -12.262 1.00 94.69 120 ALA A N 1
ATOM 909 C CA . ALA A 1 120 ? 11.434 -0.880 -12.844 1.00 94.69 120 ALA A CA 1
ATOM 910 C C . ALA A 1 120 ? 10.005 -1.269 -12.458 1.00 94.69 120 ALA A C 1
ATOM 912 O O . ALA A 1 120 ? 9.608 -1.088 -11.307 1.00 94.69 120 ALA A O 1
ATOM 913 N N . GLU A 1 121 ? 9.286 -1.864 -13.406 1.00 95.50 121 GLU A N 1
ATOM 914 C CA . GLU A 1 121 ? 8.025 -2.577 -13.197 1.00 95.50 121 GLU A CA 1
ATOM 915 C C . GLU A 1 121 ? 8.151 -3.984 -13.792 1.00 95.50 121 GLU A C 1
ATOM 917 O O . GLU A 1 121 ? 8.471 -4.138 -14.972 1.00 95.50 121 GLU A O 1
ATOM 922 N N . ASN A 1 122 ? 7.918 -5.007 -12.977 1.00 94.56 122 ASN A N 1
ATOM 923 C CA . ASN A 1 122 ? 8.014 -6.409 -13.361 1.00 94.56 122 ASN A CA 1
ATOM 924 C C . ASN A 1 122 ? 6.635 -7.053 -13.396 1.00 94.56 122 ASN A C 1
ATOM 926 O O . ASN A 1 122 ? 5.819 -6.847 -12.496 1.00 94.56 122 ASN A O 1
ATOM 930 N N . THR A 1 123 ? 6.416 -7.919 -14.380 1.00 93.31 123 THR A N 1
ATOM 931 C CA . THR A 1 123 ? 5.306 -8.874 -14.345 1.00 93.31 123 THR A CA 1
ATOM 932 C C . THR A 1 123 ? 5.841 -10.289 -14.388 1.00 93.31 123 THR A C 1
ATOM 934 O O . THR A 1 123 ? 6.923 -10.538 -14.920 1.00 93.31 123 THR A O 1
ATOM 937 N N . TYR A 1 124 ? 5.074 -11.219 -13.837 1.00 92.44 124 TYR A N 1
ATOM 938 C CA . TYR A 1 124 ? 5.445 -12.622 -13.760 1.00 92.44 124 TYR A CA 1
ATOM 939 C C . TYR A 1 124 ? 4.359 -13.489 -14.385 1.00 92.44 124 TYR A C 1
ATOM 941 O O . TYR A 1 124 ? 3.179 -13.128 -14.387 1.00 92.44 124 TYR A O 1
ATOM 949 N N . ASP A 1 125 ? 4.755 -14.629 -14.937 1.00 90.06 125 ASP A N 1
ATOM 950 C CA . ASP A 1 125 ? 3.813 -15.635 -15.402 1.00 90.06 125 ASP A CA 1
ATOM 951 C C . ASP A 1 125 ? 3.202 -16.430 -14.231 1.00 90.06 125 ASP A C 1
ATOM 953 O O . ASP A 1 125 ? 3.552 -16.258 -13.054 1.00 90.06 125 ASP A O 1
ATOM 957 N N . LYS A 1 126 ? 2.259 -17.318 -14.569 1.00 86.69 126 LYS A N 1
ATOM 958 C CA . LYS A 1 126 ? 1.557 -18.171 -13.598 1.00 86.69 126 LYS A CA 1
ATOM 959 C C . LYS A 1 126 ? 2.487 -19.138 -12.854 1.00 86.69 126 LYS A C 1
ATOM 961 O O . LYS A 1 126 ? 2.089 -19.649 -11.817 1.00 86.69 126 LYS A O 1
ATOM 966 N N . LEU A 1 127 ? 3.689 -19.389 -13.374 1.00 88.06 127 LEU A N 1
ATOM 967 C CA . LEU A 1 127 ? 4.656 -20.326 -12.805 1.00 88.06 127 LEU A CA 1
ATOM 968 C C . LEU A 1 127 ? 5.716 -19.648 -11.938 1.00 88.06 127 LEU A C 1
ATOM 970 O O . LEU A 1 127 ? 6.563 -20.343 -11.390 1.00 88.06 127 LEU A O 1
ATOM 974 N N . GLY A 1 128 ? 5.708 -18.320 -11.805 1.00 87.75 128 GLY A N 1
ATOM 975 C CA . GLY A 1 128 ? 6.740 -17.640 -11.019 1.00 87.75 128 GLY A CA 1
ATOM 976 C C . GLY A 1 128 ? 7.730 -16.819 -11.831 1.00 87.75 128 GLY A C 1
ATOM 977 O O . GLY A 1 128 ? 8.441 -16.009 -11.247 1.00 87.75 128 GLY A O 1
ATOM 978 N N . ARG A 1 129 ? 7.797 -17.011 -13.151 1.00 90.44 129 ARG A N 1
ATOM 979 C CA . ARG A 1 129 ? 8.927 -16.558 -13.974 1.00 90.44 129 ARG A CA 1
ATOM 980 C C . ARG A 1 129 ? 8.712 -15.139 -14.481 1.00 90.44 129 ARG A C 1
ATOM 982 O O . ARG A 1 129 ? 7.580 -14.750 -14.761 1.00 90.44 129 ARG A O 1
ATOM 989 N N . LEU A 1 130 ? 9.790 -14.360 -14.591 1.00 93.25 130 LEU A N 1
ATOM 990 C CA . LEU A 1 130 ? 9.736 -12.967 -15.043 1.00 93.25 130 LEU A CA 1
ATOM 991 C C . LEU A 1 130 ? 9.215 -12.905 -16.481 1.00 93.25 130 LEU A C 1
ATOM 993 O O . LEU A 1 130 ? 9.875 -13.363 -17.398 1.00 93.25 130 LEU A O 1
ATOM 997 N N . LYS A 1 131 ? 8.042 -12.318 -16.686 1.00 93.06 131 LYS A N 1
ATOM 998 C CA . LYS A 1 131 ? 7.414 -12.186 -18.002 1.00 93.06 131 LYS A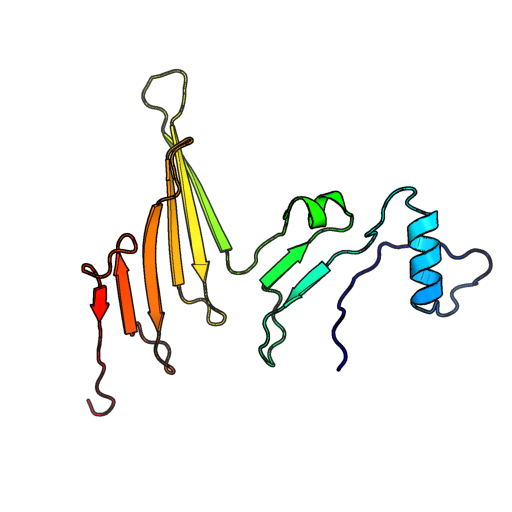 CA 1
ATOM 999 C C . LYS A 1 131 ? 7.805 -10.878 -18.682 1.00 93.06 131 LYS A C 1
ATOM 1001 O O . LYS A 1 131 ? 8.126 -10.879 -19.867 1.00 93.06 131 LYS A O 1
ATOM 1006 N N . THR A 1 132 ? 7.794 -9.768 -17.945 1.00 92.69 132 THR A N 1
ATOM 1007 C CA . THR A 1 132 ? 8.237 -8.466 -18.461 1.00 92.69 132 THR A CA 1
ATOM 1008 C C . THR A 1 132 ? 9.023 -7.686 -17.418 1.00 92.69 132 THR A C 1
ATOM 1010 O O . THR A 1 132 ? 8.747 -7.796 -16.226 1.00 92.69 132 THR A O 1
ATOM 1013 N N . ASN A 1 133 ? 9.963 -6.862 -17.880 1.00 94.25 133 ASN A N 1
ATOM 1014 C CA . ASN A 1 133 ? 10.609 -5.804 -17.108 1.00 94.25 133 ASN A CA 1
ATOM 1015 C C . ASN A 1 133 ? 10.498 -4.494 -17.899 1.00 94.25 133 ASN A C 1
ATOM 1017 O O . ASN A 1 133 ? 11.052 -4.388 -18.990 1.00 94.25 133 ASN A O 1
ATOM 1021 N N . LYS A 1 134 ? 9.779 -3.507 -17.364 1.00 94.25 134 LYS A N 1
ATOM 1022 C CA . LYS A 1 134 ? 9.659 -2.158 -17.929 1.00 94.25 134 LYS A CA 1
ATOM 1023 C C . LYS A 1 134 ? 10.540 -1.196 -17.147 1.00 94.25 134 LYS A C 1
ATOM 1025 O O . LYS A 1 134 ? 10.441 -1.150 -15.923 1.00 94.25 134 LYS A O 1
ATOM 1030 N N . LYS A 1 135 ? 11.367 -0.405 -17.831 1.00 92.12 135 LYS A N 1
ATOM 1031 C CA . LYS A 1 135 ? 12.236 0.603 -17.207 1.00 92.12 135 LYS A CA 1
ATOM 1032 C C . LYS A 1 135 ? 11.627 1.992 -17.290 1.00 92.12 135 LYS A C 1
ATOM 1034 O O . LYS A 1 135 ? 11.069 2.363 -18.317 1.00 92.12 135 LYS A O 1
ATOM 1039 N N . ASN A 1 136 ? 11.766 2.777 -16.225 1.00 90.75 136 ASN A N 1
ATOM 1040 C CA . ASN A 1 136 ? 11.370 4.191 -16.193 1.00 90.75 136 ASN A CA 1
ATOM 1041 C C . ASN A 1 136 ? 9.920 4.484 -16.642 1.00 90.75 136 ASN A C 1
ATOM 1043 O O . ASN A 1 136 ? 9.656 5.517 -17.251 1.00 90.75 136 ASN A O 1
ATOM 1047 N N . LYS A 1 137 ? 8.990 3.538 -16.434 1.00 85.69 137 LYS A N 1
ATOM 1048 C CA . LYS A 1 137 ? 7.626 3.536 -17.015 1.00 85.69 137 LYS A CA 1
ATOM 1049 C C . LYS A 1 137 ? 7.561 3.732 -18.537 1.00 85.69 137 LYS A C 1
ATOM 1051 O O . LYS A 1 137 ? 6.487 3.982 -19.079 1.00 85.69 137 LYS A O 1
ATOM 1056 N N . GLN A 1 138 ? 8.679 3.605 -19.238 1.00 87.06 138 GLN A N 1
ATOM 1057 C CA . GLN A 1 138 ? 8.774 3.890 -20.655 1.00 87.06 138 GLN A CA 1
ATOM 1058 C C . GLN A 1 138 ? 8.333 2.657 -21.439 1.00 87.06 138 GLN A C 1
ATOM 1060 O O . GLN A 1 138 ? 8.951 1.597 -21.344 1.00 87.06 138 GLN A O 1
ATOM 1065 N N . SER A 1 139 ? 7.270 2.790 -22.232 1.00 85.88 139 SER A N 1
ATOM 1066 C CA . SER A 1 139 ? 6.741 1.680 -23.034 1.00 85.88 139 SER A CA 1
ATOM 1067 C C . SER A 1 139 ? 7.737 1.183 -24.085 1.00 85.88 139 SER A C 1
ATOM 1069 O O . SER A 1 139 ? 7.690 0.015 -24.453 1.00 85.88 139 SER A O 1
ATOM 1071 N N . ALA A 1 140 ? 8.669 2.036 -24.519 1.00 84.56 140 ALA A N 1
ATOM 1072 C CA . ALA A 1 140 ? 9.762 1.651 -25.411 1.00 84.56 140 ALA A CA 1
ATOM 1073 C C . ALA A 1 140 ? 10.888 0.855 -24.717 1.00 84.56 140 ALA A C 1
ATOM 1075 O O . ALA A 1 140 ? 11.695 0.231 -25.395 1.00 84.56 140 ALA A O 1
ATOM 1076 N N . LEU A 1 141 ? 10.958 0.855 -23.380 1.00 86.81 141 LEU A N 1
ATOM 1077 C CA . LEU A 1 141 ? 12.001 0.170 -22.608 1.00 86.81 141 LEU A CA 1
ATOM 1078 C C . LEU A 1 141 ? 11.412 -1.023 -21.851 1.00 86.81 141 LEU A C 1
ATOM 1080 O O . LEU A 1 141 ? 11.450 -1.081 -20.619 1.00 86.81 141 LEU A O 1
ATOM 1084 N N . ILE A 1 142 ? 10.828 -1.960 -22.601 1.00 89.94 142 ILE A N 1
ATOM 1085 C CA . ILE A 1 142 ? 10.252 -3.199 -22.073 1.00 89.94 142 ILE A CA 1
ATOM 1086 C C . ILE A 1 142 ? 11.053 -4.392 -22.595 1.00 89.94 142 ILE A C 1
ATOM 1088 O O . ILE A 1 142 ? 11.037 -4.678 -23.789 1.00 89.94 142 ILE A O 1
ATOM 1092 N N . SER A 1 143 ? 11.670 -5.149 -21.690 1.00 90.06 143 SER A N 1
ATOM 1093 C CA . SER A 1 143 ? 12.172 -6.494 -21.987 1.00 90.06 143 SER A CA 1
ATOM 1094 C C . SER A 1 143 ? 11.062 -7.511 -21.733 1.00 90.06 143 SER A C 1
ATOM 1096 O O . SER A 1 143 ? 10.471 -7.515 -20.650 1.00 90.06 143 SER A O 1
ATOM 1098 N N . SER A 1 144 ? 10.779 -8.372 -22.712 1.00 88.19 144 SER A N 1
ATOM 1099 C CA . SER A 1 144 ? 9.784 -9.447 -22.601 1.00 88.19 144 SER A CA 1
ATOM 1100 C C . SER A 1 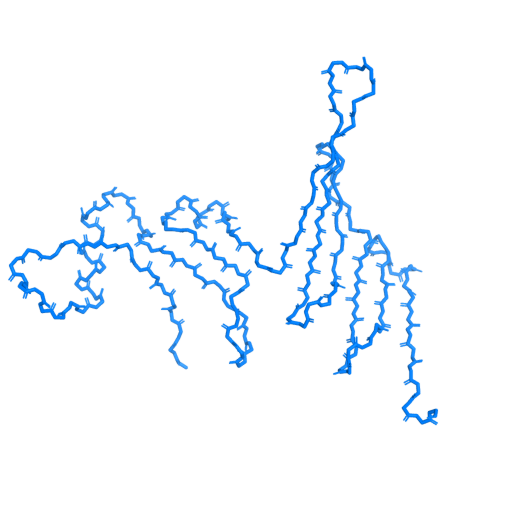144 ? 10.455 -10.807 -22.736 1.00 88.19 144 SER A C 1
ATOM 1102 O O . SER A 1 144 ? 11.305 -10.992 -23.603 1.00 88.19 144 SER A O 1
ATOM 1104 N N . TYR A 1 145 ? 10.052 -11.758 -21.898 1.00 84.38 145 TYR A N 1
ATOM 1105 C CA . TYR A 1 145 ? 10.620 -13.101 -21.867 1.00 84.38 145 TYR A CA 1
ATOM 1106 C C . TYR A 1 145 ? 9.524 -14.129 -22.149 1.00 84.38 145 TYR A C 1
ATOM 1108 O O . TYR A 1 145 ? 8.488 -14.157 -21.479 1.00 84.38 145 TYR A O 1
ATOM 1116 N N . ALA A 1 146 ? 9.757 -14.974 -23.152 1.00 77.56 146 ALA A N 1
ATOM 1117 C CA . ALA A 1 146 ? 8.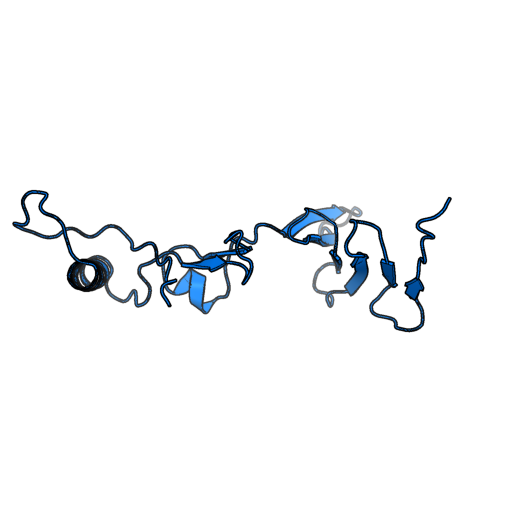923 -16.125 -23.466 1.00 77.56 146 ALA A CA 1
ATOM 1118 C C . ALA A 1 146 ? 9.697 -17.400 -23.112 1.00 77.56 146 ALA A C 1
ATOM 1120 O O . ALA A 1 146 ? 10.818 -17.593 -23.576 1.00 77.56 146 ALA A O 1
ATOM 1121 N N . TYR A 1 147 ? 9.111 -18.260 -22.279 1.00 75.94 147 TYR A N 1
ATOM 1122 C CA . TYR A 1 147 ? 9.740 -19.509 -21.848 1.00 75.94 147 TYR A CA 1
ATOM 1123 C C . TYR A 1 147 ? 8.985 -20.707 -22.420 1.00 75.94 147 TYR A C 1
ATOM 1125 O O . TYR A 1 147 ? 7.798 -20.889 -22.131 1.00 75.94 147 TYR A O 1
ATOM 1133 N N . ASN A 1 148 ? 9.683 -21.552 -23.178 1.00 75.88 148 ASN A N 1
ATOM 1134 C CA . ASN A 1 148 ? 9.133 -22.809 -23.675 1.00 75.88 148 ASN A CA 1
ATOM 1135 C C . ASN A 1 148 ? 9.003 -23.820 -22.529 1.00 75.88 148 ASN A C 1
ATOM 1137 O O . ASN A 1 148 ? 9.935 -24.027 -21.760 1.00 75.88 148 ASN A O 1
ATOM 1141 N N . ILE A 1 149 ? 7.844 -24.470 -22.425 1.00 64.69 149 ILE A N 1
ATOM 1142 C CA . ILE A 1 149 ? 7.566 -25.517 -21.422 1.00 64.69 149 ILE A CA 1
ATOM 1143 C C . ILE A 1 149 ? 8.028 -26.918 -21.864 1.00 64.69 149 ILE A C 1
ATOM 1145 O O . ILE A 1 149 ? 7.675 -27.900 -21.224 1.00 64.69 149 ILE A O 1
ATOM 1149 N N . ARG A 1 150 ? 8.761 -27.020 -22.981 1.00 64.31 150 ARG A N 1
ATOM 1150 C CA . ARG A 1 150 ? 9.209 -28.285 -23.592 1.00 64.31 150 ARG A CA 1
ATOM 1151 C C . ARG A 1 150 ? 10.722 -28.330 -2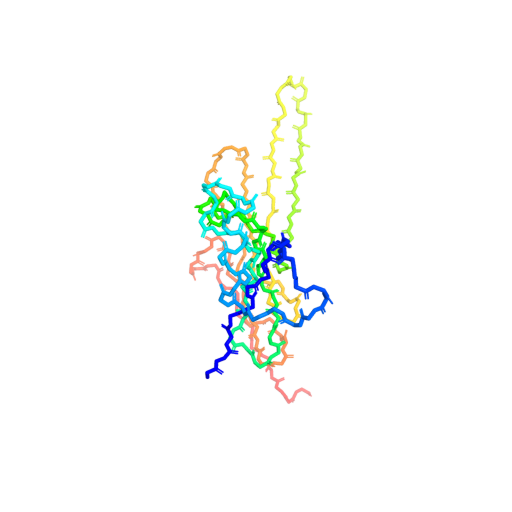3.863 1.00 64.31 150 ARG A C 1
ATOM 1153 O O . ARG A 1 150 ? 11.124 -28.931 -24.852 1.00 64.31 150 ARG A O 1
ATOM 1160 N N . SER A 1 151 ? 11.536 -27.634 -23.065 1.00 52.56 151 SER A N 1
ATOM 1161 C CA . SER A 1 151 ? 12.986 -27.894 -23.078 1.00 52.56 151 SER A CA 1
ATOM 1162 C C . SER A 1 151 ? 13.299 -29.203 -22.372 1.00 52.56 151 SER A C 1
ATOM 1164 O O . SER A 1 151 ? 12.532 -29.553 -21.449 1.00 52.56 151 SER A O 1
#

pLDDT: mean 84.86, std 9.03, range [42.88, 95.5]

InterPro domains:
  IPR045619 Domain of unknown function DUF6443 [PF20041] (1-72)